Protein AF-A0A7V5X5V2-F1 (afdb_monomer_lite)

Sequence (115 aa):
MNVYDVLKHTILVVVPAGVLVCLIVYALGYAHIAFGLLLGVAGGTGKTLFMTYSAMNDVKPIVSFLLRYIILGIVMVLAIQISMHAFFAAVAGIFFVQIVFIMDQVKASSIGELR

pLDDT: mean 87.55, std 8.37, range [52.91, 96.19]

Structure (mmCIF, N/CA/C/O backbone):
data_AF-A0A7V5X5V2-F1
#
_entry.id   AF-A0A7V5X5V2-F1
#
loop_
_atom_site.group_PDB
_atom_site.id
_atom_site.type_symbol
_atom_site.label_atom_id
_atom_site.label_alt_id
_atom_site.label_comp_id
_atom_site.label_asym_id
_atom_site.label_entity_id
_atom_site.label_seq_id
_atom_site.pdbx_PDB_ins_code
_atom_site.Cartn_x
_atom_site.Cartn_y
_atom_site.Cartn_z
_atom_site.occupancy
_atom_site.B_iso_or_equiv
_atom_site.auth_seq_id
_atom_site.auth_comp_id
_atom_site.auth_asym_id
_atom_site.auth_atom_id
_atom_site.pdbx_PDB_model_num
ATOM 1 N N . MET A 1 1 ? -17.624 -8.371 13.585 1.00 55.59 1 MET A N 1
ATOM 2 C CA . MET A 1 1 ? -16.341 -8.377 12.865 1.00 55.59 1 MET A CA 1
ATOM 3 C C . MET A 1 1 ? -15.422 -7.348 13.504 1.00 55.59 1 MET A C 1
ATOM 5 O O . MET A 1 1 ? -15.765 -6.174 13.541 1.00 55.59 1 MET A O 1
ATOM 9 N N . ASN A 1 2 ? -14.295 -7.775 14.077 1.00 69.25 2 ASN A N 1
ATOM 10 C CA . ASN A 1 2 ? -13.352 -6.834 14.688 1.00 69.25 2 ASN A CA 1
ATOM 11 C C . ASN A 1 2 ? -12.727 -5.962 13.573 1.00 69.25 2 ASN A C 1
ATOM 13 O O . ASN A 1 2 ? -12.593 -6.424 12.439 1.00 69.25 2 ASN A O 1
ATOM 17 N N . VAL A 1 3 ? -12.310 -4.723 13.857 1.00 70.06 3 VAL A N 1
ATOM 18 C CA . VAL A 1 3 ? -11.554 -3.862 12.913 1.00 70.06 3 VAL A CA 1
ATOM 19 C C . VAL A 1 3 ? -10.340 -4.610 12.334 1.00 70.06 3 VAL A C 1
ATOM 21 O O . VAL A 1 3 ? -9.931 -4.398 11.191 1.00 70.06 3 VAL A O 1
ATOM 24 N N . TYR A 1 4 ? -9.796 -5.551 13.107 1.00 75.88 4 TYR A N 1
ATOM 25 C CA . TYR A 1 4 ? -8.747 -6.468 12.678 1.00 75.88 4 TYR A CA 1
ATOM 26 C C . TYR A 1 4 ? -9.162 -7.423 11.543 1.00 75.88 4 TYR A C 1
ATOM 28 O O . TYR A 1 4 ? -8.355 -7.724 10.666 1.00 75.88 4 TYR A O 1
ATOM 36 N N . ASP A 1 5 ? -10.411 -7.881 11.512 1.00 80.31 5 ASP A N 1
ATOM 37 C CA . ASP A 1 5 ? -10.914 -8.783 10.471 1.00 80.31 5 ASP A CA 1
ATOM 38 C C . ASP A 1 5 ? -11.192 -8.032 9.160 1.00 80.31 5 ASP A C 1
ATOM 40 O O . ASP A 1 5 ? -10.884 -8.547 8.085 1.00 80.31 5 ASP A O 1
ATOM 44 N N . VAL A 1 6 ? -11.655 -6.777 9.251 1.00 80.75 6 VAL A N 1
ATOM 45 C CA . VAL A 1 6 ? -11.734 -5.846 8.109 1.00 80.75 6 VAL A CA 1
ATOM 46 C C . VAL A 1 6 ? -10.351 -5.667 7.478 1.00 80.75 6 VAL A C 1
ATOM 48 O O . VAL A 1 6 ? -10.170 -5.869 6.280 1.00 80.75 6 VAL A O 1
ATOM 51 N N . LEU A 1 7 ? -9.349 -5.363 8.305 1.00 84.50 7 LEU A N 1
ATOM 52 C CA . LEU A 1 7 ? -7.964 -5.202 7.870 1.00 84.50 7 LEU A CA 1
ATOM 53 C C . LEU A 1 7 ? -7.419 -6.469 7.188 1.00 84.50 7 LEU A C 1
ATOM 55 O O . LEU A 1 7 ? -6.790 -6.367 6.135 1.00 84.50 7 LEU A O 1
ATOM 59 N N . LYS A 1 8 ? -7.650 -7.656 7.763 1.00 84.62 8 LYS A N 1
ATOM 60 C CA . LYS A 1 8 ? -7.227 -8.927 7.154 1.00 84.62 8 LYS A CA 1
ATOM 61 C C . LYS A 1 8 ? -7.825 -9.112 5.768 1.00 84.62 8 LYS A C 1
ATOM 63 O O . LYS A 1 8 ? -7.087 -9.451 4.849 1.00 84.62 8 LYS A O 1
ATOM 68 N N . HIS A 1 9 ? -9.132 -8.897 5.623 1.00 85.94 9 HIS A N 1
ATOM 69 C CA . HIS A 1 9 ? -9.805 -9.030 4.336 1.00 85.94 9 HIS A CA 1
ATOM 70 C C . HIS A 1 9 ? -9.212 -8.066 3.305 1.00 85.94 9 HIS A C 1
ATOM 72 O O . HIS A 1 9 ? -8.810 -8.492 2.224 1.00 85.94 9 HIS A O 1
ATOM 78 N N . THR A 1 10 ? -9.040 -6.795 3.676 1.00 85.06 10 THR A N 1
ATOM 79 C CA . THR A 1 10 ? -8.407 -5.802 2.807 1.00 85.06 10 THR A CA 1
ATOM 80 C C . THR A 1 10 ? -7.009 -6.247 2.366 1.00 85.06 10 THR A C 1
ATOM 82 O O . THR A 1 10 ? -6.704 -6.190 1.179 1.00 85.06 10 THR A O 1
ATOM 85 N N . ILE A 1 11 ? -6.159 -6.739 3.274 1.00 88.31 11 ILE A N 1
ATOM 86 C CA . ILE A 1 11 ? -4.809 -7.223 2.928 1.00 88.31 11 ILE A CA 1
ATOM 87 C C . ILE A 1 11 ? -4.876 -8.436 1.993 1.00 88.31 11 ILE A C 1
ATOM 89 O O . ILE A 1 11 ? -4.152 -8.481 0.997 1.00 88.31 11 ILE A O 1
ATOM 93 N N . LEU A 1 12 ? -5.756 -9.395 2.289 1.00 88.81 12 LEU A N 1
ATOM 94 C CA . LEU A 1 12 ? -5.941 -10.611 1.495 1.00 88.81 12 LEU A CA 1
ATOM 95 C C . LEU A 1 12 ? -6.435 -10.328 0.075 1.00 88.81 12 LEU A C 1
ATOM 97 O O . LEU A 1 12 ? -6.136 -11.101 -0.826 1.00 88.81 12 LEU A O 1
ATOM 101 N N . VAL A 1 13 ? -7.163 -9.234 -0.141 1.00 88.50 13 VAL A N 1
ATOM 102 C CA . VAL A 1 13 ? -7.626 -8.828 -1.474 1.00 88.50 13 VAL A CA 1
ATOM 103 C C . VAL A 1 13 ? -6.574 -7.974 -2.178 1.00 88.50 13 VAL A C 1
ATOM 105 O O . VAL A 1 13 ? -6.229 -8.215 -3.335 1.00 88.50 13 VAL A O 1
ATOM 108 N N . VAL A 1 14 ? -6.036 -6.974 -1.482 1.00 89.56 14 VAL A N 1
ATOM 109 C CA . VAL A 1 14 ? -5.209 -5.928 -2.086 1.00 89.56 14 VAL A CA 1
ATOM 110 C C . VAL A 1 14 ? -3.798 -6.408 -2.403 1.00 89.56 14 VAL A C 1
ATOM 112 O O . VAL A 1 14 ? -3.271 -6.052 -3.456 1.00 89.56 14 VAL A O 1
ATOM 115 N N . VAL A 1 15 ? -3.177 -7.221 -1.541 1.00 89.06 15 VAL A N 1
ATOM 116 C CA . VAL A 1 15 ? -1.801 -7.688 -1.771 1.00 89.06 15 VAL A CA 1
ATOM 117 C C . VAL A 1 15 ? -1.725 -8.617 -2.989 1.00 89.06 15 VAL A C 1
ATOM 119 O O . VAL A 1 15 ? -0.923 -8.325 -3.878 1.00 89.06 15 VAL A O 1
ATOM 122 N N . PRO A 1 16 ? -2.563 -9.665 -3.130 1.00 89.88 16 PRO A N 1
ATOM 123 C CA . PRO A 1 16 ? -2.538 -10.505 -4.327 1.00 89.88 16 PRO A CA 1
ATOM 124 C C . PRO A 1 16 ? -2.910 -9.741 -5.597 1.00 89.88 16 PRO A C 1
ATOM 126 O O . PRO A 1 16 ? -2.255 -9.926 -6.620 1.00 89.88 16 PRO A O 1
ATOM 129 N N . ALA A 1 17 ? -3.902 -8.844 -5.535 1.00 87.69 17 ALA A N 1
ATOM 130 C CA . ALA A 1 17 ? -4.263 -8.003 -6.675 1.00 87.69 17 ALA A CA 1
ATOM 131 C C . ALA A 1 17 ? -3.097 -7.092 -7.096 1.00 87.69 17 ALA A C 1
ATOM 133 O O . ALA A 1 17 ? -2.756 -7.028 -8.275 1.00 87.69 17 ALA A O 1
ATOM 134 N N . GLY A 1 18 ? -2.433 -6.442 -6.136 1.00 88.12 18 GLY A N 1
ATOM 135 C CA . GLY A 1 18 ? -1.269 -5.593 -6.386 1.00 88.12 18 GLY A CA 1
ATOM 136 C C . GLY A 1 18 ? -0.085 -6.362 -6.974 1.00 88.12 18 GLY A C 1
ATOM 137 O O . GLY A 1 18 ? 0.534 -5.894 -7.928 1.00 88.12 18 GLY A O 1
ATOM 138 N N . VAL A 1 19 ? 0.196 -7.564 -6.459 1.00 90.19 19 VAL A N 1
ATOM 139 C CA . VAL A 1 19 ? 1.250 -8.446 -6.987 1.00 90.19 19 VAL A CA 1
ATOM 140 C C . VAL A 1 19 ? 0.915 -8.914 -8.401 1.00 90.19 19 VAL A C 1
ATOM 142 O O . VAL A 1 19 ? 1.774 -8.854 -9.276 1.00 90.19 19 VAL A O 1
ATOM 145 N N . LEU A 1 20 ? -0.326 -9.325 -8.663 1.00 92.25 20 LEU A N 1
ATOM 146 C CA . LEU A 1 20 ? -0.748 -9.771 -9.989 1.00 92.25 20 LEU A CA 1
ATOM 147 C C . LEU A 1 20 ? -0.620 -8.649 -11.027 1.00 92.25 20 LEU A C 1
ATOM 149 O O . LEU A 1 20 ? -0.031 -8.854 -12.087 1.00 92.25 20 LEU A O 1
ATOM 153 N N . VAL A 1 21 ? -1.114 -7.449 -10.708 1.00 90.25 21 VAL A N 1
ATOM 154 C CA . VAL A 1 21 ? -0.986 -6.281 -11.594 1.00 90.25 21 VAL A CA 1
ATOM 155 C C . VAL A 1 21 ? 0.487 -5.925 -11.797 1.00 90.25 21 VAL A C 1
ATOM 157 O O . VAL A 1 21 ? 0.896 -5.662 -12.925 1.00 90.25 21 VAL A O 1
ATOM 160 N N . CYS A 1 22 ? 1.311 -5.989 -10.748 1.00 91.94 22 CYS A N 1
ATOM 161 C CA . CYS A 1 22 ? 2.754 -5.790 -10.860 1.00 91.94 22 CYS A CA 1
ATOM 162 C C . CYS A 1 22 ? 3.403 -6.782 -11.837 1.00 91.94 22 CYS A C 1
ATOM 164 O O . CYS A 1 22 ? 4.192 -6.367 -12.682 1.00 91.94 22 CYS A O 1
ATOM 166 N N . LEU A 1 23 ? 3.067 -8.073 -11.755 1.00 91.75 23 LEU A N 1
ATOM 167 C CA . LEU A 1 23 ? 3.606 -9.101 -12.650 1.00 91.75 23 LEU A CA 1
ATOM 168 C C . LEU A 1 23 ? 3.209 -8.853 -14.109 1.00 91.75 23 LEU A C 1
ATOM 170 O O . LEU A 1 23 ? 4.054 -8.964 -14.995 1.00 91.75 23 LEU A O 1
ATOM 174 N N . ILE A 1 24 ? 1.957 -8.459 -14.357 1.00 93.00 24 ILE A N 1
ATOM 175 C CA . ILE A 1 24 ? 1.474 -8.117 -15.703 1.00 93.00 24 ILE A CA 1
ATOM 176 C C . 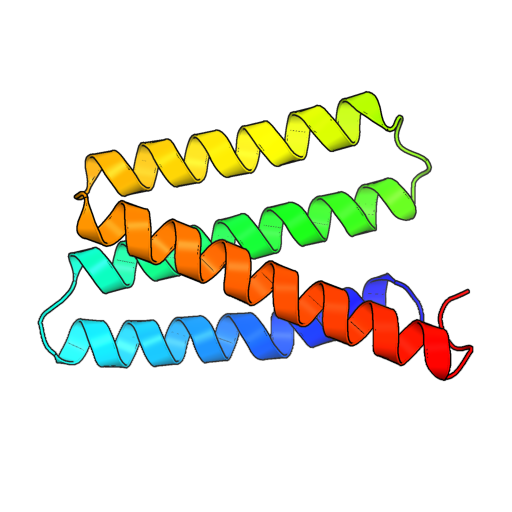ILE A 1 24 ? 2.239 -6.908 -16.251 1.00 93.00 24 ILE A C 1
ATOM 178 O O . ILE A 1 24 ? 2.783 -6.957 -17.350 1.00 93.00 24 ILE A O 1
ATOM 182 N N . VAL A 1 25 ? 2.325 -5.829 -15.472 1.00 93.00 25 VAL A N 1
ATOM 183 C CA . VAL A 1 25 ? 3.006 -4.589 -15.875 1.00 93.00 25 VAL A CA 1
ATOM 184 C C . VAL A 1 25 ? 4.503 -4.826 -16.105 1.00 93.00 25 VAL A C 1
ATOM 186 O O . VAL A 1 25 ? 5.079 -4.278 -17.046 1.00 93.00 25 VAL A O 1
ATOM 189 N N . TYR A 1 26 ? 5.129 -5.680 -15.293 1.00 93.12 26 TYR A N 1
ATOM 190 C CA . TYR A 1 26 ? 6.521 -6.084 -15.468 1.00 93.12 26 TYR A CA 1
ATOM 191 C C . TYR A 1 26 ? 6.728 -6.900 -16.751 1.00 93.12 26 TYR A C 1
ATOM 193 O O . TYR A 1 26 ? 7.643 -6.600 -17.515 1.00 93.12 26 TYR A O 1
ATOM 201 N N . ALA A 1 27 ? 5.856 -7.875 -17.033 1.00 94.00 27 ALA A N 1
ATOM 202 C CA . ALA A 1 27 ? 5.912 -8.682 -18.255 1.00 94.00 27 ALA A CA 1
ATOM 203 C C . ALA A 1 27 ? 5.739 -7.843 -19.536 1.00 94.00 27 ALA A C 1
ATOM 205 O O . ALA A 1 27 ? 6.287 -8.188 -20.579 1.00 94.00 27 ALA A O 1
ATOM 206 N N . LEU A 1 28 ? 5.028 -6.715 -19.446 1.00 94.06 28 LEU A N 1
ATOM 207 C CA . LEU A 1 28 ? 4.878 -5.736 -20.528 1.00 94.06 28 LEU A CA 1
ATOM 208 C C . LEU A 1 28 ? 6.092 -4.799 -20.695 1.00 94.06 28 LEU A C 1
ATOM 210 O O . LEU A 1 28 ? 6.075 -3.928 -21.560 1.00 94.06 28 LEU A O 1
ATOM 214 N N . GLY A 1 29 ? 7.141 -4.953 -19.881 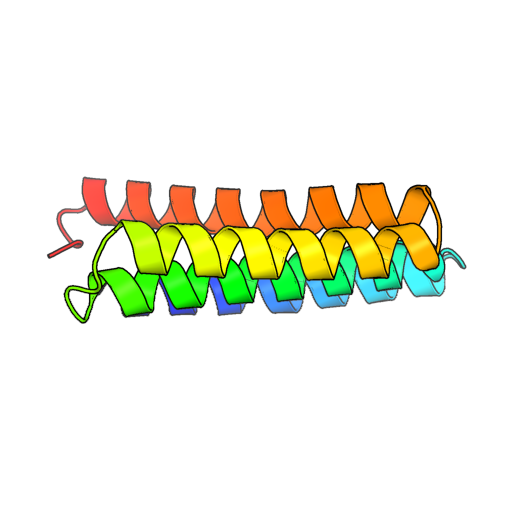1.00 92.25 29 GLY A N 1
ATOM 215 C CA . GLY A 1 29 ? 8.371 -4.158 -19.956 1.00 92.25 29 GLY A CA 1
ATOM 216 C C . GLY A 1 29 ? 8.352 -2.862 -19.140 1.00 92.25 29 GLY A C 1
ATOM 217 O O . GLY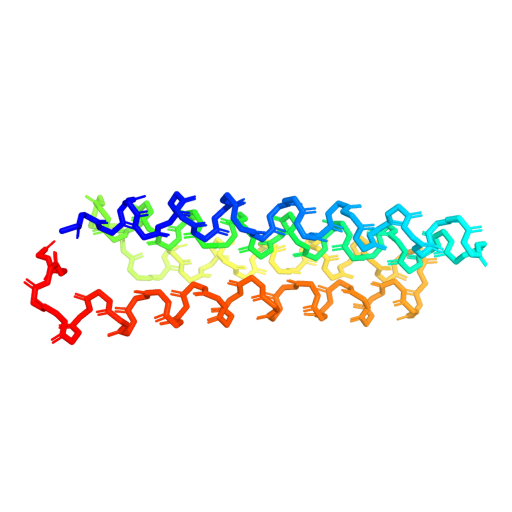 A 1 29 ? 9.322 -2.105 -19.164 1.00 92.25 29 GLY A O 1
ATOM 218 N N . TYR A 1 30 ? 7.299 -2.598 -18.362 1.00 92.75 30 TYR A N 1
ATOM 219 C CA . TYR A 1 30 ? 7.157 -1.371 -17.570 1.00 92.75 30 TYR A CA 1
ATOM 220 C C . TYR A 1 30 ? 7.627 -1.550 -16.120 1.00 92.75 30 TYR A C 1
ATOM 222 O O . TYR A 1 30 ? 6.903 -1.262 -15.163 1.00 92.75 30 TYR A O 1
ATOM 230 N N . ALA A 1 31 ? 8.871 -2.001 -15.937 1.00 90.44 31 ALA A N 1
ATOM 231 C CA . ALA A 1 31 ? 9.416 -2.336 -14.619 1.00 90.44 31 ALA A CA 1
ATOM 232 C C . ALA A 1 31 ? 9.317 -1.182 -13.600 1.00 90.44 31 ALA A C 1
ATOM 234 O O . ALA A 1 31 ? 8.942 -1.404 -12.452 1.00 90.44 31 ALA A O 1
ATOM 235 N N . HIS A 1 32 ? 9.569 0.065 -14.008 1.00 91.56 32 HIS A N 1
ATOM 236 C CA . HIS A 1 32 ? 9.478 1.226 -13.112 1.00 91.56 32 HIS A CA 1
ATOM 237 C C . HIS A 1 32 ? 8.062 1.442 -12.549 1.00 91.56 32 HIS A C 1
ATOM 239 O O . HIS A 1 32 ? 7.909 1.792 -11.380 1.00 91.56 32 HIS A O 1
ATOM 245 N N . ILE A 1 33 ? 7.026 1.194 -13.358 1.00 92.12 33 ILE A N 1
ATOM 246 C CA . ILE A 1 33 ? 5.620 1.289 -12.936 1.00 92.12 33 ILE A CA 1
ATOM 247 C C . ILE A 1 33 ? 5.292 0.150 -11.970 1.00 92.12 33 ILE A C 1
ATOM 249 O O . ILE A 1 33 ? 4.664 0.386 -10.941 1.00 92.12 33 ILE A O 1
ATOM 253 N N . ALA A 1 34 ? 5.770 -1.061 -12.264 1.00 92.81 34 ALA A N 1
ATOM 254 C CA . ALA A 1 34 ? 5.597 -2.235 -11.415 1.00 92.81 34 ALA A CA 1
ATOM 255 C C . ALA A 1 34 ? 6.193 -2.018 -10.006 1.00 92.81 34 ALA A C 1
ATOM 257 O O . ALA A 1 34 ? 5.503 -2.205 -9.004 1.00 92.81 34 ALA A O 1
ATOM 258 N N . PHE A 1 35 ? 7.431 -1.517 -9.916 1.00 91.62 35 PHE A N 1
ATOM 259 C CA . PHE A 1 35 ? 8.061 -1.174 -8.634 1.00 91.62 35 PHE A CA 1
ATOM 260 C C . PHE A 1 35 ? 7.341 -0.038 -7.901 1.00 91.62 35 PHE A C 1
ATOM 262 O O . PHE A 1 35 ? 7.129 -0.133 -6.692 1.00 91.62 35 PHE A O 1
ATOM 269 N N . GLY A 1 36 ? 6.924 1.011 -8.619 1.00 93.75 36 GLY A N 1
ATOM 270 C CA . GLY A 1 36 ? 6.118 2.088 -8.045 1.00 93.75 36 GLY A CA 1
ATOM 271 C C . GLY A 1 36 ? 4.818 1.568 -7.431 1.00 93.75 36 GLY A C 1
ATOM 272 O O . GLY A 1 36 ? 4.508 1.874 -6.282 1.00 93.75 36 GLY A O 1
ATOM 273 N N . LEU A 1 37 ? 4.101 0.706 -8.154 1.00 92.88 37 LEU A N 1
ATOM 274 C CA . LEU A 1 37 ? 2.866 0.088 -7.678 1.00 92.88 37 LEU A CA 1
ATOM 275 C C . LEU A 1 37 ? 3.093 -0.755 -6.415 1.00 92.88 37 LEU A C 1
ATOM 277 O O . LEU A 1 37 ? 2.334 -0.612 -5.458 1.00 92.88 37 LEU A O 1
ATOM 281 N N . LEU A 1 38 ? 4.141 -1.586 -6.373 1.00 93.00 38 LEU A N 1
ATOM 282 C CA . LEU A 1 38 ? 4.472 -2.389 -5.188 1.00 93.00 38 LEU A CA 1
ATOM 283 C C . LEU A 1 38 ? 4.777 -1.520 -3.967 1.00 93.00 38 LEU A C 1
ATOM 285 O O . LEU A 1 38 ? 4.257 -1.790 -2.884 1.00 93.00 38 LEU A O 1
ATOM 289 N N . LEU A 1 39 ? 5.574 -0.459 -4.140 1.00 94.25 39 LEU A N 1
ATOM 290 C CA . LEU A 1 39 ? 5.855 0.506 -3.073 1.00 94.25 39 LEU A CA 1
ATOM 291 C C . LEU A 1 39 ? 4.565 1.163 -2.573 1.00 94.25 39 LEU A C 1
ATOM 293 O O . LEU A 1 39 ? 4.359 1.280 -1.365 1.00 94.25 39 LEU A O 1
ATOM 297 N N . GLY A 1 40 ? 3.675 1.540 -3.492 1.00 93.75 40 GLY A N 1
ATOM 298 C CA . GLY A 1 40 ? 2.369 2.103 -3.168 1.00 93.75 40 GLY A CA 1
ATOM 299 C C . GLY A 1 40 ? 1.479 1.149 -2.377 1.00 93.75 40 GLY A C 1
ATOM 300 O O . GLY A 1 40 ? 0.936 1.520 -1.338 1.00 93.75 40 GLY A O 1
ATOM 301 N N . VAL A 1 41 ? 1.354 -0.098 -2.830 1.00 94.12 41 VAL A N 1
ATOM 302 C CA . VAL A 1 41 ? 0.546 -1.133 -2.167 1.00 94.12 41 VAL A CA 1
ATOM 303 C C . VAL A 1 41 ? 1.101 -1.456 -0.778 1.00 94.12 41 VAL A C 1
ATOM 305 O O . VAL A 1 41 ? 0.340 -1.512 0.192 1.00 94.12 41 VAL A O 1
ATOM 308 N N . ALA A 1 42 ? 2.422 -1.597 -0.648 1.00 92.62 42 ALA A N 1
ATOM 309 C CA . ALA A 1 42 ? 3.084 -1.820 0.636 1.00 92.62 42 ALA A CA 1
ATOM 310 C C . ALA A 1 42 ? 2.887 -0.630 1.589 1.00 92.62 42 ALA A C 1
ATOM 312 O O . ALA A 1 42 ? 2.501 -0.812 2.744 1.00 92.62 42 ALA A O 1
ATOM 313 N N . GLY A 1 43 ? 3.072 0.596 1.093 1.00 92.88 43 GLY A N 1
ATOM 314 C CA . GLY A 1 43 ? 2.861 1.830 1.845 1.00 92.88 43 GLY A CA 1
ATOM 315 C C . GLY A 1 43 ? 1.419 2.024 2.306 1.00 92.88 43 GLY A C 1
ATOM 316 O O . GLY A 1 43 ? 1.167 2.326 3.473 1.00 92.88 43 GLY A O 1
ATOM 317 N N . GLY A 1 44 ? 0.460 1.802 1.406 1.00 92.44 44 GLY A N 1
ATOM 318 C CA . GLY A 1 44 ? -0.967 1.856 1.707 1.00 92.44 44 GLY A CA 1
ATOM 319 C C . GLY A 1 44 ? -1.366 0.815 2.749 1.00 92.44 44 GLY A C 1
ATOM 320 O O . GLY A 1 44 ? -2.097 1.144 3.680 1.00 92.44 44 GLY A O 1
ATOM 321 N N . THR A 1 45 ? -0.821 -0.400 2.649 1.00 92.12 45 THR A N 1
ATOM 322 C CA . THR A 1 45 ? -1.062 -1.483 3.615 1.00 92.12 45 THR A CA 1
ATOM 323 C C . THR A 1 45 ? -0.475 -1.151 4.982 1.00 92.12 45 THR A C 1
ATOM 325 O O . THR A 1 45 ? -1.171 -1.255 5.990 1.00 92.12 45 THR A O 1
ATOM 328 N N . GLY A 1 46 ? 0.775 -0.678 5.025 1.00 90.56 46 GLY A N 1
ATOM 329 C CA . GLY A 1 46 ? 1.425 -0.227 6.255 1.00 90.56 46 GLY A CA 1
ATOM 330 C C . GLY A 1 46 ? 0.646 0.898 6.935 1.00 90.56 46 GLY A C 1
ATOM 331 O O . GLY A 1 46 ? 0.388 0.841 8.136 1.00 90.56 46 GLY A O 1
ATOM 332 N N . LYS A 1 47 ? 0.180 1.887 6.162 1.00 90.44 47 LYS A N 1
ATOM 333 C CA . LYS A 1 47 ? -0.678 2.966 6.669 1.00 90.44 47 LYS A CA 1
ATOM 334 C C . LYS A 1 47 ? -1.960 2.415 7.302 1.00 90.44 47 LYS A C 1
ATOM 336 O O . LYS A 1 47 ? -2.316 2.836 8.401 1.00 90.44 47 LYS A O 1
ATOM 341 N N . THR A 1 48 ? -2.642 1.487 6.634 1.00 89.94 48 THR A N 1
ATOM 342 C CA . THR A 1 48 ? -3.882 0.876 7.136 1.00 89.94 48 THR A CA 1
ATOM 343 C C . THR A 1 48 ? -3.644 0.042 8.399 1.00 89.94 48 THR A C 1
ATOM 345 O O . THR A 1 48 ? -4.401 0.158 9.361 1.00 89.94 48 THR A O 1
ATOM 348 N N . LEU A 1 49 ? -2.550 -0.723 8.450 1.00 88.50 49 LEU A N 1
ATOM 349 C CA . LEU A 1 49 ? -2.136 -1.481 9.634 1.00 88.50 49 LEU A CA 1
ATOM 350 C C . LEU A 1 49 ? -1.956 -0.575 10.854 1.00 88.50 49 LEU A C 1
ATOM 352 O O . LEU A 1 49 ? -2.495 -0.864 11.921 1.00 88.50 49 LEU A O 1
ATOM 356 N N . PHE A 1 50 ? -1.252 0.549 10.692 1.00 86.62 50 PHE A N 1
ATOM 357 C CA . PHE A 1 50 ? -1.058 1.513 11.775 1.00 86.62 50 PHE A CA 1
ATOM 358 C C . PHE A 1 50 ? -2.360 2.196 12.205 1.00 86.62 50 PHE A C 1
ATOM 360 O O . PHE A 1 50 ? -2.528 2.470 13.392 1.00 86.62 50 PHE A O 1
ATOM 367 N N . MET A 1 51 ? -3.295 2.444 11.281 1.00 84.88 51 MET A N 1
ATOM 368 C CA . MET A 1 51 ? -4.626 2.957 11.630 1.00 84.88 51 MET A CA 1
ATOM 369 C C . MET A 1 51 ? -5.379 1.981 12.528 1.00 84.88 51 MET A C 1
ATOM 371 O O . MET A 1 51 ? -5.853 2.379 13.590 1.00 84.88 51 MET A O 1
ATOM 375 N N . THR A 1 52 ? -5.436 0.709 12.138 1.00 85.31 52 THR A N 1
ATOM 376 C CA . THR A 1 52 ? -6.094 -0.332 12.931 1.00 85.31 52 THR A CA 1
ATOM 377 C C . THR A 1 52 ? -5.398 -0.531 14.276 1.00 85.31 52 THR A C 1
ATOM 379 O O . THR A 1 52 ? -6.062 -0.546 15.306 1.00 85.31 52 THR A O 1
ATOM 382 N N . TYR A 1 53 ? -4.063 -0.593 14.302 1.00 84.69 53 TYR A N 1
ATOM 383 C CA . TYR A 1 53 ? -3.301 -0.707 15.549 1.00 84.69 53 TYR A CA 1
ATOM 384 C C . TYR A 1 53 ? -3.564 0.467 16.500 1.00 84.69 53 TYR A C 1
ATOM 386 O O . TYR A 1 53 ? -3.785 0.266 17.693 1.00 84.69 53 TYR A O 1
ATOM 394 N N . SER A 1 54 ? -3.569 1.694 15.974 1.00 84.75 54 SER A N 1
ATOM 395 C CA . SER A 1 54 ? -3.859 2.901 16.748 1.00 84.75 54 SER A CA 1
ATOM 396 C C . SER A 1 54 ? -5.270 2.894 17.323 1.00 84.75 54 SER A C 1
ATOM 398 O O . SER A 1 54 ? -5.443 3.360 18.444 1.00 84.75 54 SER A O 1
ATOM 400 N N . ALA A 1 55 ? -6.248 2.392 16.564 1.00 80.25 55 ALA A N 1
ATOM 401 C CA . ALA A 1 55 ? -7.633 2.275 17.008 1.00 80.25 55 ALA A CA 1
ATOM 402 C C . ALA A 1 55 ? -7.809 1.197 18.090 1.00 80.25 55 ALA A C 1
ATOM 404 O O . ALA A 1 55 ? -8.641 1.356 18.969 1.00 80.25 55 ALA A O 1
ATOM 405 N N . MET A 1 56 ? -7.013 0.124 18.051 1.00 82.50 56 MET A N 1
ATOM 406 C CA . MET A 1 56 ? -7.084 -0.967 19.032 1.00 82.50 56 MET A CA 1
ATOM 407 C C . MET A 1 56 ? -6.377 -0.667 20.361 1.00 82.50 56 MET A C 1
ATOM 409 O O . MET A 1 56 ? -6.688 -1.304 21.359 1.00 82.50 56 MET A O 1
ATOM 413 N N . ASN A 1 57 ? -5.401 0.246 20.373 1.00 81.56 57 ASN A N 1
ATOM 414 C CA . ASN A 1 57 ? -4.540 0.503 21.537 1.00 81.56 57 ASN A CA 1
ATOM 415 C C . ASN A 1 57 ? -4.688 1.929 22.103 1.00 81.56 57 ASN A C 1
ATOM 417 O O . ASN A 1 57 ? -3.781 2.397 22.789 1.00 81.56 57 ASN A O 1
ATOM 421 N N . ASP A 1 58 ? -5.766 2.647 21.762 1.00 78.88 58 ASP A N 1
ATOM 422 C CA . ASP A 1 58 ? -6.028 4.033 22.195 1.00 78.88 58 ASP A CA 1
ATOM 423 C C . ASP A 1 58 ? -4.827 4.983 22.011 1.00 78.88 58 ASP A C 1
ATOM 425 O O . ASP A 1 58 ? -4.538 5.872 22.821 1.00 78.88 58 ASP A O 1
ATOM 429 N N . VAL A 1 59 ? -4.084 4.802 20.913 1.00 82.38 59 VAL A N 1
ATOM 430 C CA . VAL A 1 59 ? -2.911 5.633 20.622 1.00 82.38 59 VAL A CA 1
ATOM 431 C C . VAL A 1 59 ? -3.369 7.060 20.330 1.00 82.38 59 VAL A C 1
ATOM 433 O O . VAL A 1 59 ? -4.287 7.285 19.539 1.00 82.38 59 VAL A O 1
ATOM 436 N N . LYS A 1 60 ? -2.677 8.044 20.922 1.00 81.69 60 LYS A N 1
ATOM 437 C CA . LYS A 1 60 ? -2.981 9.471 20.738 1.00 81.69 60 LYS A CA 1
ATOM 438 C C . LYS A 1 60 ? -3.129 9.817 19.244 1.00 81.69 60 LYS A C 1
ATOM 440 O O . LYS A 1 60 ? -2.214 9.511 18.468 1.00 81.69 60 LYS A O 1
ATOM 445 N N . PRO A 1 61 ? -4.191 10.546 18.841 1.00 79.62 61 PRO A N 1
ATOM 446 C CA . PRO A 1 61 ? -4.468 10.860 17.435 1.00 79.62 61 PRO A CA 1
ATOM 447 C C . PRO A 1 61 ? -3.290 11.498 16.685 1.00 79.62 61 PRO A C 1
ATOM 449 O O . PRO A 1 61 ? -3.071 11.211 15.510 1.00 79.62 61 PRO A O 1
ATOM 452 N N . ILE A 1 62 ? -2.490 12.315 17.379 1.00 84.12 62 ILE A N 1
ATOM 453 C CA . ILE A 1 62 ? -1.305 12.987 16.824 1.00 84.12 62 ILE A CA 1
ATOM 454 C C . ILE A 1 62 ? -0.213 11.988 16.423 1.00 84.12 62 ILE A C 1
ATOM 456 O O . ILE A 1 62 ? 0.362 12.111 15.345 1.00 84.12 62 ILE A O 1
ATOM 460 N N . VAL A 1 63 ? 0.067 10.978 17.250 1.00 80.94 63 VAL A N 1
ATOM 461 C CA . VAL A 1 63 ? 1.124 9.987 16.970 1.00 80.94 63 VAL A CA 1
ATOM 462 C C . VAL A 1 63 ? 0.729 9.127 15.770 1.00 80.94 63 VAL A C 1
ATOM 464 O O . VAL A 1 63 ? 1.522 8.914 14.854 1.00 80.94 63 VAL A O 1
ATOM 467 N N . SER A 1 64 ? -0.538 8.717 15.734 1.00 81.44 64 SER A N 1
ATOM 468 C CA . SER A 1 64 ? -1.140 8.009 14.604 1.00 81.44 64 SER A CA 1
ATOM 469 C C . SER A 1 64 ? -1.131 8.840 13.319 1.00 81.44 64 SER A C 1
ATOM 471 O O . SER A 1 64 ? -0.879 8.327 12.230 1.00 81.44 64 SER A O 1
ATOM 473 N N . PHE A 1 65 ? -1.375 10.149 13.411 1.00 84.06 65 PHE A N 1
ATOM 474 C CA . PHE A 1 65 ? -1.237 11.061 12.279 1.00 84.06 65 PHE A CA 1
ATOM 475 C C . PHE A 1 65 ? 0.209 11.087 11.768 1.00 84.06 65 PHE A C 1
ATOM 477 O O . PHE A 1 65 ? 0.439 10.735 10.615 1.00 84.06 65 PHE A O 1
ATOM 484 N N . LEU A 1 66 ? 1.186 11.397 12.623 1.00 88.69 66 LEU A N 1
ATOM 485 C CA . LEU A 1 66 ? 2.593 11.517 12.226 1.00 88.69 66 LEU A CA 1
ATOM 486 C C . LEU A 1 66 ? 3.128 10.246 11.553 1.00 88.69 66 LEU A C 1
ATOM 488 O O . LEU A 1 66 ? 3.702 10.330 10.469 1.00 88.69 66 LEU A O 1
ATOM 492 N N . LEU A 1 67 ? 2.876 9.068 12.132 1.00 86.88 67 LEU A N 1
ATOM 493 C CA . LEU A 1 67 ? 3.338 7.794 11.568 1.00 86.88 67 LEU A CA 1
ATOM 494 C C . LEU A 1 67 ? 2.786 7.540 10.158 1.00 86.88 67 LEU A C 1
ATOM 496 O O . LEU A 1 67 ? 3.518 7.091 9.278 1.00 86.88 67 LEU A O 1
ATOM 500 N N . ARG A 1 68 ? 1.517 7.882 9.903 1.00 88.19 68 ARG A N 1
ATOM 501 C CA . ARG A 1 68 ? 0.899 7.705 8.579 1.00 88.19 68 ARG A CA 1
ATOM 502 C C . ARG A 1 68 ? 1.533 8.605 7.524 1.00 88.19 68 ARG A C 1
ATOM 504 O O . ARG A 1 68 ? 1.761 8.146 6.409 1.00 88.19 68 ARG A O 1
ATOM 511 N N . TYR A 1 69 ? 1.842 9.855 7.863 1.00 90.44 69 TYR A N 1
ATOM 512 C CA . TYR A 1 69 ? 2.493 10.778 6.927 1.00 90.44 69 TYR A CA 1
ATOM 513 C C . TYR A 1 69 ? 3.971 10.464 6.720 1.00 90.44 69 TYR A C 1
ATOM 515 O O . TYR A 1 69 ? 4.465 10.659 5.615 1.00 90.44 69 TYR A O 1
ATOM 523 N N . ILE A 1 70 ? 4.656 9.913 7.724 1.00 93.06 70 ILE A N 1
ATOM 524 C CA . ILE A 1 70 ? 6.022 9.404 7.560 1.00 93.06 70 ILE A CA 1
ATOM 525 C C . ILE A 1 70 ? 6.037 8.247 6.555 1.00 93.06 70 ILE A C 1
ATOM 527 O O . ILE A 1 70 ? 6.837 8.269 5.624 1.00 93.06 70 ILE A O 1
ATOM 531 N N . ILE A 1 71 ? 5.117 7.283 6.678 1.00 91.75 71 ILE A N 1
ATOM 532 C CA . ILE A 1 71 ? 4.993 6.168 5.723 1.00 91.75 71 ILE A CA 1
ATOM 533 C C . ILE A 1 71 ? 4.733 6.693 4.308 1.00 91.75 71 ILE A C 1
ATOM 535 O O . ILE A 1 71 ? 5.418 6.292 3.370 1.00 91.75 71 ILE A O 1
ATOM 539 N N . LEU A 1 72 ? 3.786 7.624 4.151 1.00 91.81 72 LEU A N 1
ATOM 540 C CA . LEU A 1 72 ? 3.502 8.237 2.852 1.00 91.81 72 LEU A CA 1
ATOM 541 C C . LEU A 1 72 ? 4.722 8.982 2.301 1.00 91.81 72 LEU A C 1
ATOM 543 O O . LEU A 1 72 ? 5.064 8.797 1.140 1.00 91.81 72 LEU A O 1
ATOM 547 N N . GLY A 1 73 ? 5.404 9.772 3.130 1.00 92.12 73 GLY A N 1
ATOM 548 C CA . GLY A 1 73 ? 6.608 10.501 2.747 1.00 92.12 73 GLY A CA 1
ATOM 549 C C . GLY A 1 73 ? 7.709 9.571 2.244 1.00 92.12 73 GLY A C 1
ATOM 550 O O . GLY A 1 73 ? 8.230 9.786 1.154 1.00 92.12 73 GLY A O 1
ATOM 551 N N . ILE A 1 74 ? 8.005 8.495 2.980 1.00 94.19 74 ILE A N 1
ATOM 552 C CA . ILE A 1 74 ? 9.006 7.492 2.583 1.00 94.19 74 ILE A CA 1
ATOM 553 C C . ILE A 1 74 ? 8.630 6.862 1.239 1.00 94.19 74 ILE A C 1
ATOM 555 O O . ILE A 1 74 ? 9.461 6.798 0.338 1.00 94.19 74 ILE A O 1
ATOM 559 N N . VAL A 1 75 ? 7.375 6.441 1.069 1.00 94.62 75 VAL A N 1
ATOM 560 C CA . VAL A 1 75 ? 6.912 5.790 -0.167 1.00 94.62 75 VAL A CA 1
ATOM 561 C C . VAL A 1 75 ? 6.997 6.744 -1.358 1.00 94.62 75 VAL A C 1
ATOM 563 O O . VAL A 1 75 ? 7.487 6.355 -2.416 1.00 94.62 75 VAL A O 1
ATOM 566 N N . MET A 1 76 ? 6.573 7.998 -1.187 1.00 93.19 76 MET A N 1
ATOM 567 C CA . MET A 1 76 ? 6.642 9.019 -2.235 1.00 93.19 76 MET A CA 1
ATOM 568 C C . MET A 1 76 ? 8.088 9.343 -2.625 1.00 93.19 76 MET A C 1
ATOM 570 O O . MET A 1 76 ? 8.388 9.418 -3.815 1.00 93.19 76 MET A O 1
ATOM 574 N N . VAL A 1 77 ? 8.987 9.498 -1.644 1.00 96.19 77 VAL A N 1
ATOM 575 C CA . VAL A 1 77 ? 10.411 9.795 -1.878 1.00 96.19 77 VAL A CA 1
ATOM 576 C C . VAL A 1 77 ? 11.118 8.628 -2.569 1.00 96.19 77 VAL A C 1
ATOM 578 O O . VAL A 1 77 ? 11.871 8.841 -3.515 1.00 96.19 77 VAL A O 1
ATOM 581 N N . LEU A 1 78 ? 10.855 7.388 -2.157 1.00 94.56 78 LEU A N 1
ATOM 582 C CA . LEU A 1 78 ? 11.435 6.217 -2.818 1.00 94.56 78 LEU A CA 1
ATOM 583 C C . LEU A 1 78 ? 10.898 6.051 -4.246 1.00 94.56 78 LEU A C 1
ATOM 585 O O . LEU A 1 78 ? 11.659 5.752 -5.162 1.00 94.56 78 LEU A O 1
ATOM 589 N N . ALA A 1 79 ? 9.601 6.282 -4.464 1.00 92.19 79 ALA A N 1
ATOM 590 C CA . ALA A 1 79 ? 8.995 6.136 -5.782 1.00 92.19 79 ALA A CA 1
ATOM 591 C C . ALA A 1 79 ? 9.471 7.215 -6.773 1.00 92.19 79 ALA A C 1
ATOM 593 O O . ALA A 1 79 ? 9.789 6.890 -7.918 1.00 92.19 79 ALA A O 1
ATOM 594 N N . ILE A 1 80 ? 9.581 8.479 -6.342 1.00 94.56 80 ILE A N 1
ATOM 595 C CA . ILE A 1 80 ? 10.059 9.574 -7.205 1.00 94.56 80 ILE A CA 1
ATOM 596 C C . ILE A 1 80 ? 11.531 9.396 -7.600 1.00 94.56 80 ILE A C 1
ATOM 598 O O . ILE A 1 80 ? 11.898 9.741 -8.721 1.00 94.56 80 ILE A O 1
ATOM 602 N N . GLN A 1 81 ? 12.356 8.803 -6.725 1.00 94.69 81 GLN A N 1
ATOM 603 C CA . GLN A 1 81 ? 13.756 8.474 -7.027 1.00 94.69 81 GLN A CA 1
ATOM 604 C C . GLN A 1 81 ? 13.899 7.428 -8.143 1.00 94.69 81 GLN A C 1
ATOM 606 O O . GLN A 1 81 ? 14.931 7.395 -8.808 1.00 94.69 81 GLN A O 1
ATOM 611 N N . ILE A 1 82 ? 12.876 6.597 -8.375 1.00 93.50 82 ILE A N 1
ATOM 612 C CA . ILE A 1 82 ? 12.853 5.646 -9.493 1.00 93.50 82 ILE A CA 1
ATOM 613 C C . ILE A 1 82 ? 12.448 6.367 -10.783 1.00 93.50 82 ILE A C 1
ATOM 615 O O . ILE A 1 82 ? 13.157 6.289 -11.781 1.00 93.50 82 ILE A O 1
ATOM 619 N N . SER A 1 83 ? 11.274 7.013 -10.795 1.00 95.00 83 SER A N 1
ATOM 620 C CA . SER A 1 83 ? 10.779 7.829 -11.916 1.00 95.00 83 SER A CA 1
ATOM 621 C C . SER A 1 83 ? 9.463 8.540 -11.564 1.00 95.00 83 SER A C 1
ATOM 623 O O . SER A 1 83 ? 8.749 8.133 -10.647 1.00 95.00 83 SER A O 1
ATOM 625 N N . MET A 1 84 ? 9.053 9.523 -12.376 1.00 95.44 84 MET A N 1
ATOM 626 C CA . MET A 1 84 ? 7.712 10.130 -12.274 1.00 95.44 84 MET A CA 1
ATOM 627 C C . MET A 1 84 ? 6.576 9.107 -12.449 1.00 95.44 84 MET A C 1
ATOM 629 O O . MET A 1 84 ? 5.566 9.178 -11.756 1.00 95.44 84 MET A O 1
ATOM 633 N N . HIS A 1 85 ? 6.735 8.113 -13.327 1.00 93.94 85 HIS A N 1
ATOM 634 C CA . HIS A 1 85 ? 5.724 7.069 -13.527 1.00 93.94 85 HIS A CA 1
ATOM 635 C C . HIS A 1 85 ? 5.595 6.156 -12.302 1.00 93.94 85 HIS A C 1
ATOM 637 O O . HIS A 1 85 ? 4.485 5.805 -11.906 1.00 93.94 85 HIS A O 1
ATOM 643 N N . ALA A 1 86 ? 6.723 5.816 -11.672 1.00 93.69 86 ALA A N 1
ATOM 644 C CA . ALA A 1 86 ? 6.745 5.056 -10.427 1.00 93.69 86 ALA A CA 1
ATOM 645 C C . ALA A 1 86 ? 6.062 5.829 -9.288 1.00 93.69 86 ALA A C 1
ATOM 647 O O . ALA A 1 86 ? 5.305 5.238 -8.524 1.00 93.69 86 ALA A O 1
ATOM 648 N N . PHE A 1 87 ? 6.263 7.149 -9.215 1.00 95.44 87 PHE A N 1
ATOM 649 C CA . PHE A 1 87 ? 5.564 8.020 -8.268 1.00 95.44 87 PHE A CA 1
ATOM 650 C C . PHE A 1 87 ? 4.040 7.956 -8.439 1.00 95.44 87 PHE A C 1
ATOM 652 O O . PHE A 1 87 ? 3.330 7.647 -7.483 1.00 95.44 87 PHE A O 1
ATOM 659 N N . PHE A 1 88 ? 3.522 8.163 -9.654 1.00 95.50 88 PHE A N 1
ATOM 660 C CA . PHE A 1 88 ? 2.076 8.080 -9.897 1.00 95.50 88 PHE A CA 1
ATOM 661 C C . PHE A 1 88 ? 1.515 6.674 -9.651 1.00 95.50 88 PHE A C 1
ATOM 663 O O . PHE A 1 88 ? 0.431 6.538 -9.082 1.00 95.50 88 PHE A O 1
ATOM 670 N N . ALA A 1 89 ? 2.264 5.627 -10.007 1.00 94.81 89 ALA A N 1
ATOM 671 C CA . ALA A 1 89 ? 1.889 4.246 -9.715 1.00 94.81 89 ALA A CA 1
ATOM 672 C C . ALA A 1 89 ? 1.836 3.968 -8.203 1.00 94.81 89 ALA A C 1
ATOM 674 O O . ALA A 1 89 ? 0.916 3.298 -7.732 1.00 94.81 89 ALA A O 1
ATOM 675 N N . ALA A 1 90 ? 2.767 4.529 -7.427 1.00 95.00 90 ALA A N 1
ATOM 676 C CA . ALA A 1 90 ? 2.770 4.420 -5.972 1.00 95.00 90 ALA A CA 1
ATOM 677 C C . ALA A 1 90 ? 1.572 5.139 -5.342 1.00 95.00 90 ALA A C 1
ATOM 679 O O . ALA A 1 90 ? 0.909 4.587 -4.464 1.00 95.00 90 ALA A O 1
ATOM 680 N N . VAL A 1 91 ? 1.247 6.343 -5.823 1.00 94.75 91 VAL A N 1
ATOM 681 C CA . VAL A 1 91 ? 0.047 7.082 -5.404 1.00 94.75 91 VAL A CA 1
ATOM 682 C C . VAL A 1 91 ? -1.213 6.261 -5.687 1.00 94.75 91 VAL A C 1
ATOM 684 O O . VAL A 1 91 ? -2.031 6.067 -4.786 1.00 94.75 91 VAL A O 1
ATOM 687 N N . ALA A 1 92 ? -1.345 5.717 -6.899 1.00 93.38 92 ALA A N 1
ATOM 688 C CA . ALA A 1 92 ? -2.473 4.869 -7.277 1.00 93.38 92 ALA A CA 1
ATOM 689 C C . ALA A 1 92 ? -2.575 3.615 -6.393 1.00 93.38 92 ALA A C 1
ATOM 691 O O . ALA A 1 92 ? -3.660 3.294 -5.908 1.00 93.38 92 ALA A O 1
ATOM 692 N N . GLY A 1 93 ? -1.447 2.953 -6.115 1.00 93.19 93 GLY A N 1
ATOM 693 C CA . GLY A 1 93 ? -1.386 1.796 -5.221 1.00 93.19 93 GLY A CA 1
ATOM 694 C C . GLY A 1 93 ? -1.854 2.117 -3.799 1.00 93.19 93 GLY A C 1
ATOM 695 O O . GLY A 1 93 ? -2.645 1.367 -3.230 1.00 93.19 93 GLY A O 1
ATOM 696 N N . ILE A 1 94 ? -1.441 3.261 -3.241 1.00 94.62 94 ILE A N 1
ATOM 697 C CA . ILE A 1 94 ? -1.899 3.714 -1.918 1.00 94.62 94 ILE A CA 1
ATOM 698 C C . ILE A 1 94 ? -3.407 3.953 -1.923 1.00 94.62 94 ILE A C 1
ATOM 700 O O . ILE A 1 94 ? -4.100 3.472 -1.025 1.00 94.62 94 ILE A O 1
ATOM 704 N N . PHE A 1 95 ? -3.922 4.694 -2.907 1.00 92.62 95 PHE A N 1
ATOM 705 C CA . PHE A 1 95 ? -5.353 4.987 -2.989 1.00 92.62 95 PHE A CA 1
ATOM 706 C C . PHE A 1 95 ? -6.184 3.723 -3.147 1.00 92.62 95 PHE A C 1
ATOM 708 O O . PHE A 1 95 ? -7.201 3.596 -2.472 1.00 92.62 95 PHE A O 1
ATOM 715 N N . PHE A 1 96 ? -5.732 2.772 -3.961 1.00 91.56 96 PHE A N 1
ATOM 716 C CA . PHE A 1 96 ? -6.398 1.485 -4.114 1.00 91.56 96 PHE A CA 1
ATOM 717 C C . PHE A 1 96 ? -6.560 0.771 -2.766 1.00 91.56 96 PHE A C 1
ATOM 719 O O . PHE A 1 96 ? -7.678 0.418 -2.394 1.00 91.56 96 PHE A O 1
ATOM 726 N N . VAL A 1 97 ? -5.481 0.652 -1.979 1.00 92.75 97 VAL A N 1
ATOM 727 C CA . VAL A 1 97 ? -5.544 0.024 -0.646 1.00 92.75 97 VAL A CA 1
ATOM 728 C C . VAL A 1 97 ? -6.519 0.768 0.273 1.00 92.75 97 VAL A C 1
ATOM 730 O O . VAL A 1 97 ? -7.306 0.152 0.989 1.00 92.75 97 VAL A O 1
ATOM 733 N N . GLN A 1 98 ? -6.467 2.102 0.267 1.00 89.38 98 GLN A N 1
ATOM 734 C CA . GLN A 1 98 ? -7.288 2.939 1.144 1.00 89.38 98 GLN A CA 1
ATOM 735 C C . GLN A 1 98 ? -8.773 2.873 0.784 1.00 89.38 98 GLN A C 1
ATOM 737 O O . GLN A 1 98 ? -9.608 2.820 1.681 1.00 89.38 98 GLN A O 1
ATOM 742 N N . ILE A 1 99 ? -9.103 2.844 -0.507 1.00 90.19 99 ILE A N 1
ATOM 743 C CA . ILE A 1 99 ? -10.482 2.714 -0.980 1.00 90.19 99 ILE A CA 1
ATOM 744 C C . ILE A 1 99 ? -11.054 1.364 -0.552 1.00 90.19 99 ILE A C 1
ATOM 746 O O . ILE A 1 99 ? -12.127 1.343 0.043 1.00 90.19 99 ILE A O 1
ATOM 750 N N . VAL A 1 100 ? -10.331 0.260 -0.776 1.00 89.75 100 VAL A N 1
ATOM 751 C CA . VAL A 1 100 ? -10.797 -1.077 -0.364 1.00 89.75 100 VAL A CA 1
ATOM 752 C C . VAL A 1 100 ? -10.998 -1.136 1.149 1.00 89.75 100 VAL A C 1
ATOM 754 O O . VAL A 1 100 ? -12.039 -1.597 1.606 1.00 89.75 100 VAL A O 1
ATOM 757 N N . PHE A 1 101 ? -10.062 -0.585 1.927 1.00 89.38 101 PHE A N 1
ATOM 758 C CA . PHE A 1 101 ? -10.199 -0.531 3.380 1.00 89.38 101 PHE A CA 1
ATOM 759 C C . PHE A 1 101 ? -11.446 0.239 3.832 1.00 89.38 101 PHE A C 1
ATOM 761 O O . PHE A 1 101 ? -12.195 -0.239 4.680 1.00 89.38 101 PHE A O 1
ATOM 768 N N . ILE A 1 102 ? -11.688 1.424 3.262 1.00 88.56 102 ILE A N 1
ATOM 769 C CA . ILE A 1 102 ? -12.861 2.241 3.594 1.00 88.56 102 ILE A CA 1
ATOM 770 C C . ILE A 1 102 ? -14.145 1.520 3.177 1.00 88.56 102 ILE A C 1
ATOM 772 O O . ILE A 1 102 ? -15.101 1.503 3.946 1.00 88.56 102 ILE A O 1
ATOM 776 N N . MET A 1 103 ? -14.176 0.899 1.996 1.00 87.56 103 MET A N 1
ATOM 777 C CA . MET A 1 103 ? -15.329 0.120 1.539 1.00 87.56 103 MET A CA 1
ATOM 778 C C . MET A 1 103 ? -15.640 -1.042 2.488 1.00 87.56 103 MET A C 1
ATOM 780 O O . MET A 1 103 ? -16.800 -1.223 2.862 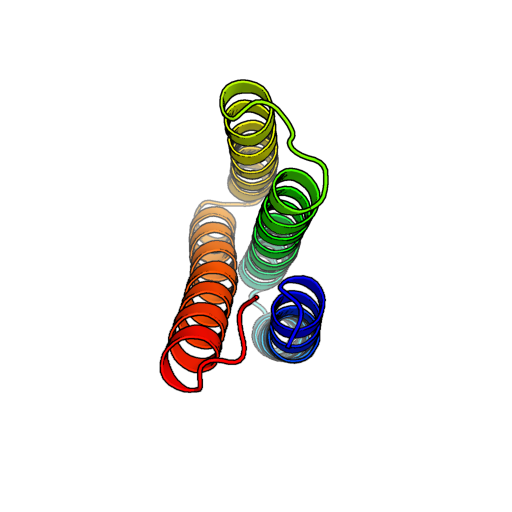1.00 87.56 103 MET A O 1
ATOM 784 N N . ASP A 1 104 ? -14.619 -1.785 2.924 1.00 86.31 104 ASP A N 1
ATOM 785 C CA . ASP A 1 104 ? -14.790 -2.881 3.878 1.00 86.31 104 ASP A CA 1
ATOM 786 C C . ASP A 1 104 ? -15.260 -2.363 5.251 1.00 86.31 104 ASP A C 1
ATOM 788 O O . ASP A 1 104 ? -16.145 -2.965 5.862 1.00 86.31 104 ASP A O 1
ATOM 792 N N . GLN A 1 105 ? -14.749 -1.216 5.720 1.00 83.12 105 GLN A N 1
ATOM 793 C CA . GLN A 1 105 ? -15.225 -0.577 6.953 1.00 83.12 105 GLN A CA 1
ATOM 794 C C . GLN A 1 105 ? -16.686 -0.116 6.849 1.00 83.12 105 GLN A C 1
ATOM 796 O O . GLN A 1 105 ? -17.479 -0.375 7.753 1.00 83.12 105 GLN A O 1
ATOM 801 N N . VAL A 1 106 ? -17.071 0.531 5.747 1.00 85.44 106 VAL A N 1
ATOM 802 C CA . VAL A 1 106 ? -18.451 0.990 5.519 1.00 85.44 106 VAL A CA 1
ATOM 803 C C . V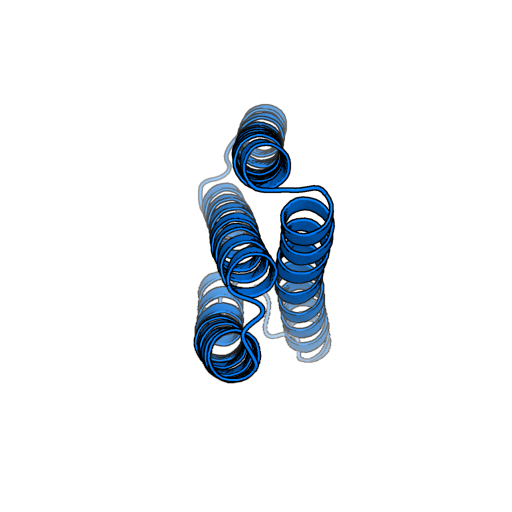AL A 1 106 ? -19.412 -0.198 5.477 1.00 85.44 106 VAL A C 1
ATOM 805 O O . VAL A 1 106 ? -20.461 -0.162 6.119 1.00 85.44 106 VAL A O 1
ATOM 808 N N . LYS A 1 107 ? -19.038 -1.281 4.786 1.00 83.38 107 LYS A N 1
ATOM 809 C CA . LYS A 1 107 ? -19.826 -2.518 4.743 1.00 83.38 107 LYS A CA 1
ATOM 810 C C . LYS A 1 107 ? -19.956 -3.165 6.124 1.00 83.38 107 LYS A C 1
ATOM 812 O O . LYS A 1 107 ? -21.046 -3.568 6.511 1.00 83.38 107 LYS A O 1
ATOM 817 N N . ALA A 1 108 ? -18.871 -3.252 6.888 1.00 78.56 108 ALA A N 1
ATOM 818 C CA . ALA A 1 108 ? -18.916 -3.829 8.231 1.00 78.56 108 ALA A CA 1
ATOM 819 C C . ALA A 1 108 ? -19.759 -2.981 9.205 1.00 78.56 108 ALA A C 1
ATOM 821 O O . ALA A 1 108 ? -20.388 -3.515 10.120 1.00 78.56 108 ALA A O 1
ATOM 822 N N . SER A 1 109 ? -19.809 -1.662 8.992 1.00 80.19 109 SER A N 1
ATOM 823 C CA . SER A 1 109 ? -20.619 -0.738 9.790 1.00 80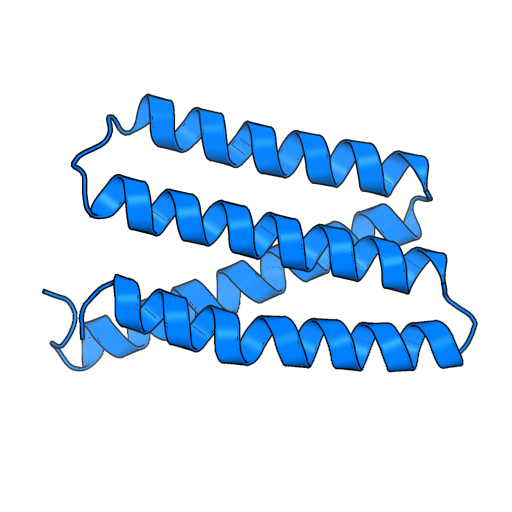.19 109 SER A CA 1
ATOM 824 C C . SER A 1 109 ? -22.107 -0.897 9.489 1.00 80.19 109 SER A C 1
ATOM 826 O O . SER A 1 109 ? -22.907 -0.966 10.420 1.00 80.19 109 SER A O 1
ATOM 828 N N . SER A 1 110 ? -22.485 -1.022 8.212 1.00 76.81 110 SER A N 1
ATOM 829 C CA . SER A 1 110 ? -23.892 -1.150 7.813 1.00 76.81 110 SER A CA 1
ATOM 830 C C . SER A 1 110 ? -24.543 -2.463 8.259 1.00 76.81 110 SER A C 1
ATOM 832 O O . SER A 1 110 ? -25.755 -2.502 8.454 1.00 76.81 110 SER A O 1
ATOM 834 N N . ILE A 1 111 ? -23.752 -3.520 8.468 1.00 78.12 111 ILE A N 1
ATOM 835 C CA . ILE A 1 111 ? -24.222 -4.836 8.940 1.00 78.12 111 ILE A CA 1
ATOM 836 C C . ILE A 1 111 ? -24.231 -4.906 10.488 1.00 78.12 111 ILE A C 1
ATOM 838 O O . ILE A 1 111 ? -24.648 -5.899 11.076 1.00 78.12 111 ILE A O 1
ATOM 842 N N . GLY A 1 112 ? -23.814 -3.837 11.183 1.00 62.62 112 GLY A N 1
ATOM 843 C CA . GLY A 1 112 ? -23.772 -3.790 12.652 1.00 62.62 112 GLY A CA 1
ATOM 844 C C . GLY A 1 112 ? -22.668 -4.657 13.266 1.00 62.62 112 GLY A C 1
ATOM 845 O O . GLY A 1 112 ? -22.730 -5.020 14.440 1.00 62.62 112 GLY A O 1
ATOM 846 N N . GLU A 1 113 ? -21.660 -5.012 12.469 1.00 61.66 113 GLU A N 1
ATOM 847 C CA . GLU A 1 113 ? -20.597 -5.927 12.867 1.00 61.66 113 GLU A CA 1
ATOM 848 C C . GLU A 1 113 ? -19.360 -5.219 13.422 1.00 61.66 113 GLU A C 1
ATOM 850 O O . GLU A 1 113 ? -18.587 -5.865 14.130 1.00 61.66 113 GLU A O 1
ATOM 855 N N . LEU A 1 114 ? -19.169 -3.930 13.130 1.00 58.00 114 LEU A N 1
ATOM 856 C CA . LEU A 1 114 ? -18.131 -3.110 13.759 1.00 58.00 114 LEU A CA 1
ATOM 857 C C . LEU A 1 114 ? -18.549 -2.773 15.198 1.00 58.00 114 LEU A C 1
ATOM 859 O O . LEU A 1 114 ? -19.414 -1.925 15.414 1.00 58.00 114 LEU A O 1
ATOM 863 N N . ARG A 1 115 ? -17.939 -3.465 16.163 1.00 52.91 115 ARG A N 1
ATOM 864 C CA . ARG A 1 115 ? -17.953 -3.127 17.592 1.00 52.91 115 ARG A CA 1
ATOM 865 C C . ARG A 1 115 ? -16.568 -2.683 18.024 1.00 52.91 115 ARG A C 1
ATOM 867 O O . ARG A 1 115 ? -15.597 -3.311 17.542 1.00 52.91 115 ARG A O 1
#

Secondary structure (DSSP, 8-state):
--HHHHHHHHHHHHHHHHHHHHHHHHHTT-HHHHHHHHHHHHHHHHHHHHHHHHHHTT--HHHHHHHHHHHHHHHHHHHHHH-HHHHHHHHHHHHHHHHHHHHHHHHHHHTT---

Radius of gyration: 14.96 Å; chains: 1; bounding box: 38×24×43 Å

Foldseek 3Di:
DELVVLLVVLCVPLVVVLQVVLVVCVVVVNNLLSQLLNLLLVLLSVLSVLVSVCVVPVNDPVVNVVVNVVSVVVSQVVSVVSHPSSNVSSVVNNVSSVVSSVVSVVVCVVVVNYD